Protein AF-A0A0H3J200-F1 (afdb_monomer)

Foldseek 3Di:
DDDDDDDPPPPPPPPDDDPPPPPPPPPDDPVNVVVVVVVVVVVVVCVVCVQVVAKDKAKWAFADWDWDADPNDTWIKTWTAGPVRDIAIEIEDADVVLVRDCSVVVRVPDDHRFIKIWMWTGDDDPVDPDHTYTSDIDGDD

Solvent-accessible surface area (backbone atoms only — not comparable to full-atom values): 8630 Å² total; per-residue (Å²): 143,80,91,79,86,83,80,80,81,73,80,75,83,81,85,73,88,82,84,73,74,76,73,74,81,76,78,73,52,72,65,61,55,50,52,52,52,51,51,51,52,52,53,55,47,49,64,68,53,50,39,71,74,41,66,53,75,44,64,32,30,27,68,47,75,49,78,46,77,55,94,93,39,76,39,35,38,41,33,28,34,36,89,89,68,49,79,49,61,34,29,36,48,66,33,81,92,75,75,35,80,55,35,67,58,54,62,69,70,60,54,71,81,38,47,28,40,38,33,28,28,41,55,74,45,93,94,49,98,45,48,24,35,49,73,46,77,44,80,58,131

Nearest PDB structures (foldseek):
  4ycw-assembly2_F  TM=7.587E-01  e=7.526E-03  Homo sapiens
  5mdn-assembly1_A  TM=8.558E-01  e=8.764E-01  Pyrobaculum calidifontis
  8h5y-assembly1_B  TM=4.372E-01  e=2.949E-01  Escherichia coli K-12
  7r7j-assembly2_B  TM=4.690E-01  e=3.709E-01  Escherichia coli K-12
  7r7j-assembly1_A  TM=4.671E-01  e=9.828E-01  Escherichia coli K-12

Secondary structure (DSSP, 8-state):
-----------------------------HHHHHHHHHHHHHHHHHHHHHHHH-EEEEEEEEEEEEEEEETTEEEEEEEEEETTS-EEEEEE--BTTTTB--HHHHHHH--TT-EEEEEEES--BTTTTBPPEEEEEEE--

Mean predicted aligned error: 11.48 Å

Radius of gyration: 32.93 Å; Cα contacts (8 Å, |Δi|>4): 193; chains: 1; bounding box: 45×65×113 Å

Structure (mmCIF, N/CA/C/O backbone):
data_AF-A0A0H3J200-F1
#
_entry.id   AF-A0A0H3J200-F1
#
loop_
_atom_site.group_PDB
_atom_site.id
_atom_site.type_symbol
_atom_site.label_atom_id
_atom_site.label_alt_id
_atom_site.label_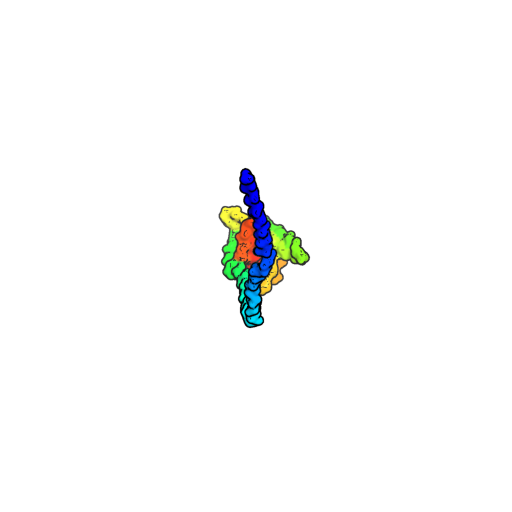comp_id
_atom_site.label_asym_id
_atom_site.label_entity_id
_atom_site.label_seq_id
_atom_site.pdbx_PDB_ins_code
_atom_site.Cartn_x
_atom_site.Cartn_y
_atom_site.Cartn_z
_atom_site.occupancy
_atom_site.B_iso_or_equiv
_atom_site.auth_seq_id
_atom_site.auth_comp_id
_atom_site.auth_asym_id
_atom_site.auth_atom_id
_atom_site.pdbx_PDB_model_num
ATOM 1 N N . MET A 1 1 ? 5.043 51.011 -91.690 1.00 47.69 1 MET A N 1
ATOM 2 C CA . MET A 1 1 ? 5.359 51.523 -90.340 1.00 47.69 1 MET A CA 1
ATOM 3 C C . MET A 1 1 ? 4.339 50.982 -89.343 1.00 47.69 1 MET A C 1
ATOM 5 O O . MET A 1 1 ? 3.335 51.632 -89.122 1.00 47.69 1 MET A O 1
ATOM 9 N N . ILE A 1 2 ? 4.565 49.788 -88.779 1.00 40.78 2 ILE A N 1
ATOM 10 C CA . ILE A 1 2 ? 3.843 49.274 -87.598 1.00 40.78 2 ILE A CA 1
ATOM 11 C C . ILE A 1 2 ? 4.847 48.442 -86.788 1.00 40.78 2 ILE A C 1
ATOM 13 O O . ILE A 1 2 ? 5.387 47.454 -87.278 1.00 40.78 2 ILE A O 1
ATOM 17 N N . LYS A 1 3 ? 5.137 48.893 -85.562 1.00 44.44 3 LYS A N 1
ATOM 18 C CA . LYS A 1 3 ? 5.892 48.153 -84.543 1.00 44.44 3 LYS A CA 1
ATOM 19 C C . LYS A 1 3 ? 5.060 46.948 -84.109 1.00 44.44 3 LYS A C 1
ATOM 21 O O . LYS A 1 3 ? 3.923 47.144 -83.697 1.00 44.44 3 LYS A O 1
ATOM 26 N N . ASN A 1 4 ? 5.638 45.748 -84.067 1.00 38.62 4 ASN A N 1
ATOM 27 C CA . ASN A 1 4 ? 5.154 44.762 -83.107 1.00 38.62 4 ASN A CA 1
ATOM 28 C C . ASN A 1 4 ? 6.291 43.931 -82.513 1.00 38.62 4 ASN A C 1
ATOM 30 O O . ASN A 1 4 ? 7.120 43.343 -83.203 1.00 38.62 4 ASN A O 1
ATOM 34 N N . LYS A 1 5 ? 6.359 43.999 -81.189 1.00 47.19 5 LYS A N 1
ATOM 35 C CA . LYS A 1 5 ? 7.494 43.650 -80.345 1.00 47.19 5 LYS A CA 1
ATOM 36 C C . LYS A 1 5 ? 7.198 42.276 -79.750 1.00 47.19 5 LYS A C 1
ATOM 38 O O . LYS A 1 5 ? 6.566 42.178 -78.705 1.00 47.19 5 LYS A O 1
ATOM 43 N N . PHE A 1 6 ? 7.614 41.213 -80.434 1.00 46.66 6 PHE A N 1
ATOM 44 C CA . PHE A 1 6 ? 7.510 39.851 -79.906 1.00 46.66 6 PHE A CA 1
ATOM 45 C C . PHE A 1 6 ? 8.581 39.630 -78.831 1.00 46.66 6 PHE A C 1
ATOM 47 O O . PHE A 1 6 ? 9.723 39.273 -79.118 1.00 46.66 6 PHE A O 1
ATOM 54 N N . TYR A 1 7 ? 8.214 39.838 -77.568 1.00 46.50 7 TYR A N 1
ATOM 55 C CA . TYR A 1 7 ? 8.992 39.331 -76.443 1.00 46.50 7 TYR A CA 1
ATOM 56 C C . TYR A 1 7 ? 8.795 37.817 -76.347 1.00 46.50 7 TYR A C 1
ATOM 58 O O . TYR A 1 7 ? 7.783 37.324 -75.855 1.00 46.50 7 TYR A O 1
ATOM 66 N N . ARG A 1 8 ? 9.786 37.062 -76.826 1.00 42.56 8 ARG A N 1
ATOM 67 C CA . ARG A 1 8 ? 9.896 35.620 -76.596 1.00 42.56 8 ARG A CA 1
ATOM 68 C C . ARG A 1 8 ? 10.291 35.407 -75.131 1.00 42.56 8 ARG A C 1
ATOM 70 O O . ARG A 1 8 ? 11.461 35.526 -74.774 1.00 42.56 8 ARG A O 1
ATOM 77 N N . TYR A 1 9 ? 9.314 35.117 -74.276 1.00 42.44 9 TYR A N 1
ATOM 78 C CA . TYR A 1 9 ? 9.562 34.670 -72.906 1.00 42.44 9 TYR A CA 1
ATOM 79 C C . TYR A 1 9 ? 10.266 33.307 -72.961 1.00 42.44 9 TYR A C 1
ATOM 81 O O . TYR A 1 9 ? 9.652 32.267 -73.194 1.00 42.44 9 TYR A O 1
ATOM 89 N N . ARG A 1 10 ? 11.590 33.306 -72.796 1.00 46.44 10 ARG A N 1
ATOM 90 C CA . ARG A 1 10 ? 12.373 32.083 -72.615 1.00 46.44 10 ARG A CA 1
ATOM 91 C C . ARG A 1 10 ? 12.147 31.639 -71.173 1.00 46.44 10 ARG A C 1
ATOM 93 O O . ARG A 1 10 ? 12.787 32.162 -70.265 1.00 46.44 10 ARG A O 1
ATOM 100 N N . PHE A 1 11 ? 11.203 30.721 -70.960 1.00 47.12 11 PHE A N 1
ATOM 101 C CA . PHE A 1 11 ? 11.042 30.027 -69.683 1.00 47.12 11 PHE A CA 1
ATOM 102 C C . PHE A 1 11 ? 12.367 29.337 -69.348 1.00 47.12 11 PHE A C 1
ATOM 104 O O . PHE A 1 11 ? 12.707 28.280 -69.878 1.00 47.12 11 PHE A O 1
ATOM 111 N N . ASN A 1 12 ? 13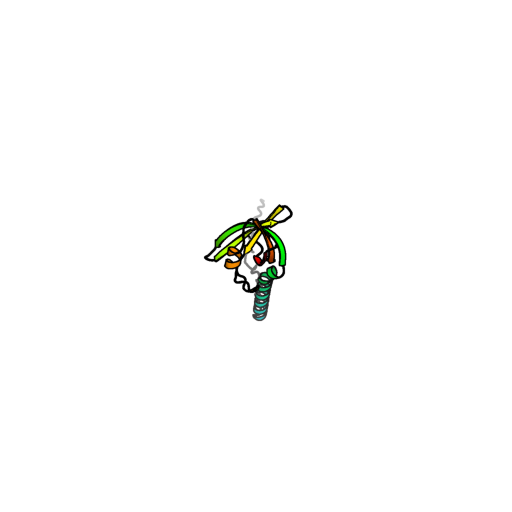.162 29.993 -68.506 1.00 42.97 12 ASN A N 1
ATOM 112 C CA . ASN A 1 12 ? 14.375 29.425 -67.958 1.00 42.97 12 ASN A CA 1
ATOM 113 C C . ASN A 1 12 ? 13.926 28.371 -66.952 1.00 42.97 12 ASN A C 1
ATOM 115 O O . ASN A 1 12 ? 13.482 28.690 -65.850 1.00 42.97 12 ASN A O 1
ATOM 119 N N . ASN A 1 13 ? 14.002 27.113 -67.368 1.00 45.31 13 ASN A N 1
ATOM 120 C CA . ASN A 1 13 ? 13.674 25.953 -66.562 1.00 45.31 13 ASN A CA 1
ATOM 121 C C . ASN A 1 13 ? 14.747 25.788 -65.462 1.00 45.31 13 ASN A C 1
ATOM 123 O O . ASN A 1 13 ? 15.637 24.948 -65.552 1.00 45.31 13 ASN A O 1
ATOM 127 N N . ARG A 1 14 ? 14.710 26.655 -64.439 1.00 47.25 14 ARG A N 1
ATOM 128 C CA . ARG A 1 14 ? 15.578 26.633 -63.245 1.00 47.25 14 ARG A CA 1
ATOM 129 C C . ARG A 1 14 ? 14.945 25.851 -62.089 1.00 47.25 14 ARG A C 1
ATOM 131 O O . ARG A 1 14 ? 15.184 26.152 -60.925 1.00 47.25 14 ARG A O 1
ATOM 138 N N . TYR A 1 15 ? 14.177 24.811 -62.392 1.00 49.66 15 TYR A N 1
ATOM 139 C CA . TYR A 1 15 ? 13.687 23.872 -61.384 1.00 49.66 15 TYR A CA 1
ATOM 140 C C . TYR A 1 15 ? 14.330 22.500 -61.586 1.00 49.66 15 TYR A C 1
ATOM 142 O O . TYR A 1 15 ? 13.657 21.493 -61.771 1.00 49.66 15 TYR A O 1
ATOM 150 N N . ARG A 1 16 ? 15.667 22.445 -61.549 1.00 49.50 16 ARG A N 1
ATOM 151 C CA . ARG A 1 16 ? 16.397 21.192 -61.325 1.00 49.50 16 ARG A CA 1
ATOM 152 C C . ARG A 1 16 ? 17.270 21.309 -60.082 1.00 49.50 16 ARG A C 1
ATOM 154 O O . ARG A 1 16 ? 18.380 21.818 -60.123 1.00 49.50 16 ARG A O 1
ATOM 161 N N . LEU A 1 17 ? 16.695 20.795 -58.995 1.00 56.00 17 LEU A N 1
ATOM 162 C CA . LEU A 1 17 ? 17.314 19.805 -58.112 1.00 56.00 17 LEU A CA 1
ATOM 163 C C . LEU A 1 17 ? 18.701 20.150 -57.555 1.00 56.00 17 LEU A C 1
ATOM 165 O O . LEU A 1 17 ? 19.707 19.775 -58.141 1.00 56.00 17 LEU A O 1
ATOM 169 N N . ALA A 1 18 ? 18.735 20.706 -56.342 1.00 54.03 18 ALA A N 1
ATOM 170 C CA . ALA A 1 18 ? 19.717 20.320 -55.321 1.00 54.03 18 ALA A CA 1
ATOM 171 C C . ALA A 1 18 ? 19.363 20.919 -53.949 1.00 54.03 18 ALA A C 1
ATOM 173 O O . ALA A 1 18 ? 20.168 21.599 -53.326 1.00 54.03 18 ALA A O 1
ATOM 174 N N . ARG A 1 19 ? 18.165 20.638 -53.423 1.00 49.44 19 ARG A N 1
ATOM 175 C CA . ARG A 1 19 ? 17.967 20.668 -51.965 1.00 49.44 19 ARG A CA 1
ATOM 176 C C . ARG A 1 19 ? 17.961 19.236 -51.443 1.00 49.44 19 ARG A C 1
ATOM 178 O O . ARG A 1 19 ? 17.013 18.774 -50.827 1.00 49.44 19 ARG A O 1
ATOM 185 N N . ARG A 1 20 ? 19.046 18.508 -51.731 1.00 51.97 20 ARG A N 1
ATOM 186 C CA . ARG A 1 20 ? 19.392 17.321 -50.951 1.00 51.97 20 ARG A CA 1
ATOM 187 C C . ARG A 1 20 ? 19.902 17.888 -49.633 1.00 51.97 20 ARG A C 1
ATOM 189 O O . ARG A 1 20 ? 21.079 18.227 -49.527 1.00 51.97 20 ARG A O 1
ATOM 196 N N . SER A 1 21 ? 18.997 18.127 -48.683 1.00 52.62 21 SER A N 1
ATOM 197 C CA . SER A 1 21 ? 19.401 18.353 -47.302 1.00 52.62 21 SER A CA 1
ATOM 198 C C . SER A 1 21 ? 20.323 17.187 -46.970 1.00 52.62 21 SER A C 1
ATOM 200 O O . SER A 1 21 ? 19.921 16.024 -47.004 1.00 52.62 21 SER A O 1
ATOM 202 N N . LYS A 1 22 ? 21.614 17.479 -46.791 1.00 52.47 22 LYS A N 1
ATOM 203 C CA . LYS A 1 22 ? 22.536 16.523 -46.198 1.00 52.47 22 LYS A CA 1
ATOM 204 C C . LYS A 1 22 ? 21.986 16.320 -44.796 1.00 52.47 22 LYS A C 1
ATOM 206 O O . LYS A 1 22 ? 22.292 17.114 -43.917 1.00 52.47 22 LYS A O 1
ATOM 211 N N . ILE A 1 23 ? 21.103 15.339 -44.617 1.00 60.09 23 ILE A N 1
ATOM 212 C CA . ILE A 1 23 ? 20.780 14.821 -43.296 1.00 60.09 23 ILE A CA 1
ATOM 213 C C . ILE A 1 23 ? 22.151 14.419 -42.760 1.00 60.09 23 ILE A C 1
ATOM 215 O O . ILE A 1 23 ? 22.792 13.558 -43.375 1.00 60.09 23 ILE A O 1
ATOM 219 N N . PRO A 1 24 ? 22.698 15.122 -41.754 1.00 53.22 24 PRO A N 1
ATOM 220 C CA . PRO A 1 24 ? 24.004 14.764 -41.247 1.00 53.22 24 PRO A CA 1
ATOM 221 C C . PRO A 1 24 ? 23.876 13.320 -40.777 1.00 53.22 24 PRO A C 1
ATOM 223 O O . PRO A 1 24 ? 23.032 13.015 -39.936 1.00 53.22 24 PRO A O 1
ATOM 226 N N . ASN A 1 25 ? 24.661 12.419 -41.371 1.00 55.47 25 ASN A N 1
ATOM 227 C CA . ASN A 1 25 ? 24.766 11.044 -40.907 1.00 55.47 25 ASN A CA 1
ATOM 228 C C . ASN A 1 25 ? 25.360 11.113 -39.501 1.00 55.47 25 ASN A C 1
ATOM 230 O O . ASN A 1 25 ? 26.580 11.142 -39.331 1.00 55.47 25 ASN A O 1
ATOM 234 N N . PHE A 1 26 ? 24.489 11.226 -38.501 1.00 58.00 26 PHE A N 1
ATOM 235 C CA . PHE A 1 26 ? 24.847 11.290 -37.099 1.00 58.00 26 PHE A CA 1
ATOM 236 C C . PHE A 1 26 ? 25.359 9.901 -36.719 1.00 58.00 26 PHE A C 1
ATOM 238 O O . PHE A 1 26 ? 24.611 9.021 -36.304 1.00 58.00 26 PHE A O 1
ATOM 245 N N . ARG A 1 27 ? 26.652 9.665 -36.968 1.00 67.06 27 ARG A N 1
ATOM 246 C CA . ARG A 1 27 ? 27.368 8.463 -36.541 1.00 67.06 27 ARG A CA 1
ATOM 247 C C . ARG A 1 27 ? 27.474 8.513 -35.020 1.00 67.06 27 ARG A C 1
ATOM 249 O O . ARG A 1 27 ? 28.458 8.998 -34.466 1.00 67.06 27 ARG A O 1
ATOM 256 N N . ILE A 1 28 ? 26.431 8.046 -34.341 1.00 65.12 28 ILE A N 1
ATOM 257 C CA . ILE A 1 28 ? 26.461 7.833 -32.896 1.00 65.12 28 ILE A CA 1
ATOM 258 C C . ILE A 1 28 ? 27.499 6.743 -32.638 1.00 65.12 28 ILE A C 1
ATOM 260 O O . ILE A 1 28 ? 27.424 5.657 -33.216 1.00 65.12 28 ILE A O 1
ATOM 264 N N . SER A 1 29 ? 28.498 7.026 -31.802 1.00 81.00 29 SER A N 1
ATOM 265 C CA . SER A 1 29 ? 29.450 5.993 -31.407 1.00 81.00 29 SER A CA 1
ATOM 266 C C . SER A 1 29 ? 28.720 4.926 -30.590 1.00 81.00 29 SER A C 1
ATOM 268 O O . SER A 1 29 ? 27.881 5.247 -29.746 1.00 81.00 29 SER A O 1
ATOM 270 N N . LYS A 1 30 ? 29.057 3.649 -30.802 1.00 80.69 30 LYS A N 1
ATOM 271 C CA . LYS A 1 30 ? 28.478 2.530 -30.034 1.00 80.69 30 LYS A CA 1
ATOM 272 C C . LYS A 1 30 ? 28.586 2.763 -28.515 1.00 80.69 30 LYS A C 1
ATOM 274 O O . LYS A 1 30 ? 27.672 2.431 -27.777 1.00 80.69 30 LYS A O 1
ATOM 279 N N . PHE A 1 31 ? 29.646 3.442 -28.071 1.00 87.19 31 PHE A N 1
ATOM 280 C CA . PHE A 1 31 ? 29.857 3.854 -26.681 1.00 87.19 31 PHE A CA 1
ATOM 281 C C . PHE A 1 31 ? 28.788 4.825 -26.146 1.00 87.19 31 PHE A C 1
ATOM 283 O O . PHE A 1 31 ? 28.293 4.640 -25.038 1.00 87.19 31 PHE A O 1
ATOM 290 N N . LYS A 1 32 ? 28.369 5.822 -26.939 1.00 88.38 32 LYS A N 1
ATOM 291 C CA . LYS A 1 32 ? 27.291 6.750 -26.550 1.00 88.38 32 LYS A CA 1
ATOM 292 C C . LYS A 1 32 ? 25.944 6.036 -26.417 1.00 88.38 32 LYS A C 1
ATOM 294 O O . LYS A 1 32 ? 25.172 6.381 -25.530 1.00 88.38 32 LYS A O 1
ATOM 299 N N . LEU A 1 33 ? 25.682 5.024 -27.251 1.00 88.19 33 LEU A N 1
ATOM 300 C CA . LEU A 1 33 ? 24.481 4.187 -27.133 1.00 88.19 33 LEU A CA 1
ATOM 301 C C . LEU A 1 33 ? 24.506 3.326 -25.863 1.00 88.19 33 LEU A C 1
ATOM 303 O O . LEU A 1 33 ? 23.484 3.211 -25.196 1.00 88.19 33 LEU A O 1
ATOM 307 N N . ILE A 1 34 ? 25.669 2.773 -25.499 1.00 91.94 34 ILE A N 1
ATOM 308 C CA . ILE A 1 34 ? 25.836 1.995 -24.261 1.00 91.94 34 ILE A CA 1
ATOM 309 C C . ILE A 1 34 ? 25.596 2.877 -23.031 1.00 91.94 34 ILE A C 1
ATOM 311 O O . ILE A 1 34 ? 24.812 2.502 -22.164 1.00 91.94 34 ILE A O 1
ATOM 315 N N . ILE A 1 35 ? 26.205 4.067 -22.976 1.00 94.25 35 ILE A N 1
ATOM 316 C CA . ILE A 1 35 ? 25.989 5.012 -21.868 1.00 94.25 35 ILE A CA 1
ATOM 317 C C . ILE A 1 35 ? 24.514 5.402 -21.771 1.00 94.25 35 ILE A C 1
ATOM 319 O O . ILE A 1 35 ? 23.949 5.357 -20.683 1.00 94.25 35 ILE A O 1
ATOM 323 N N . LEU A 1 36 ? 23.872 5.731 -22.896 1.00 94.19 36 LEU A N 1
ATOM 324 C CA . LEU A 1 36 ? 22.448 6.063 -22.914 1.00 94.19 36 LEU A CA 1
ATOM 325 C C . LEU A 1 36 ? 21.596 4.907 -22.369 1.00 94.19 36 LEU A C 1
ATOM 327 O O . LEU A 1 36 ? 20.705 5.140 -21.556 1.00 94.19 36 LEU A O 1
ATOM 331 N N . GLY A 1 37 ? 21.903 3.668 -22.760 1.00 94.50 37 GLY A N 1
ATOM 332 C CA . GLY A 1 37 ? 21.242 2.474 -22.235 1.00 94.50 37 GLY A CA 1
ATOM 333 C C . GLY A 1 37 ? 21.394 2.337 -20.718 1.00 94.50 37 GLY A C 1
ATOM 334 O O . GLY A 1 37 ? 20.403 2.140 -20.020 1.00 94.50 37 GLY A O 1
ATOM 335 N N . ILE A 1 38 ? 22.608 2.518 -20.192 1.00 96.00 38 ILE A N 1
ATOM 336 C CA . ILE A 1 38 ? 22.874 2.477 -18.745 1.00 96.00 38 ILE A CA 1
ATOM 337 C C . ILE A 1 38 ? 22.101 3.583 -18.017 1.00 96.00 38 ILE A C 1
ATOM 339 O O . ILE A 1 38 ? 21.461 3.313 -17.003 1.00 96.00 38 ILE A O 1
ATOM 343 N N . CYS A 1 39 ? 22.095 4.811 -18.542 1.00 95.75 39 CYS A N 1
ATOM 344 C CA . CYS A 1 39 ? 21.337 5.918 -17.960 1.00 95.75 39 CYS A CA 1
ATOM 345 C C . CYS A 1 39 ? 19.833 5.622 -17.911 1.00 95.75 39 CYS A C 1
ATOM 347 O O . CYS A 1 39 ? 19.199 5.898 -16.896 1.00 95.75 39 CYS A O 1
ATOM 349 N N . ILE A 1 40 ? 19.267 5.022 -18.964 1.00 95.69 40 ILE A N 1
ATOM 350 C CA . ILE A 1 40 ? 17.855 4.616 -18.989 1.00 95.69 40 ILE A CA 1
ATOM 351 C C . ILE A 1 40 ? 17.586 3.550 -17.925 1.00 95.69 40 ILE A C 1
ATOM 353 O O . ILE A 1 40 ? 16.609 3.662 -17.192 1.00 95.69 40 ILE A O 1
ATOM 357 N N . ILE A 1 41 ? 18.460 2.550 -17.789 1.00 95.62 41 ILE A N 1
ATOM 358 C CA . ILE A 1 41 ? 18.318 1.510 -16.762 1.00 95.62 41 ILE A CA 1
ATOM 359 C C . ILE A 1 41 ? 18.352 2.131 -15.362 1.00 95.62 41 ILE A C 1
ATOM 361 O O . ILE A 1 41 ? 17.486 1.831 -14.543 1.00 95.62 41 ILE A O 1
ATOM 365 N N . ILE A 1 42 ? 19.307 3.023 -15.085 1.00 95.44 42 ILE A N 1
ATOM 366 C CA . ILE A 1 42 ? 19.395 3.720 -13.795 1.00 95.44 42 ILE A CA 1
ATOM 367 C C . ILE A 1 42 ? 18.126 4.544 -13.548 1.00 95.44 42 ILE A C 1
ATOM 369 O O . ILE A 1 42 ? 17.556 4.462 -12.464 1.00 95.44 42 ILE A O 1
ATOM 373 N N . MET A 1 43 ? 17.645 5.275 -14.557 1.00 94.69 43 MET A N 1
ATOM 374 C CA . MET A 1 43 ? 16.432 6.090 -14.462 1.00 94.69 43 MET A CA 1
ATOM 375 C C . MET A 1 43 ? 15.172 5.246 -14.207 1.00 94.69 43 MET A C 1
ATOM 377 O O . MET A 1 43 ? 14.313 5.626 -13.419 1.00 94.69 43 MET A O 1
ATOM 381 N N . LEU A 1 44 ? 15.050 4.079 -14.844 1.00 93.00 44 LEU A N 1
ATOM 382 C CA . LEU A 1 44 ? 13.926 3.167 -14.615 1.00 93.00 44 LEU A CA 1
ATOM 383 C C . LEU A 1 44 ? 13.957 2.580 -13.204 1.00 93.00 44 LEU A C 1
ATOM 385 O O . LEU A 1 44 ? 12.918 2.498 -12.549 1.00 93.00 44 LEU A O 1
ATOM 389 N N . ASN A 1 45 ? 15.147 2.217 -12.718 1.00 90.44 45 ASN A N 1
ATOM 390 C CA . ASN A 1 45 ? 15.312 1.757 -11.346 1.00 90.44 45 ASN A CA 1
ATOM 391 C C . ASN A 1 45 ? 14.929 2.865 -10.363 1.00 90.44 45 ASN A C 1
ATOM 393 O O . ASN A 1 45 ? 14.084 2.632 -9.505 1.00 90.44 45 ASN A O 1
ATOM 397 N N . THR A 1 46 ? 15.459 4.084 -10.502 1.00 89.25 46 THR A N 1
ATOM 398 C CA . THR A 1 46 ? 15.114 5.172 -9.574 1.00 89.25 46 THR A CA 1
ATOM 399 C C . THR A 1 46 ? 13.611 5.415 -9.515 1.00 89.25 46 THR A C 1
ATOM 401 O O . THR A 1 46 ? 13.083 5.516 -8.415 1.00 89.25 46 THR A O 1
ATOM 404 N N . ILE A 1 47 ? 12.896 5.399 -10.645 1.00 87.69 47 ILE A N 1
ATOM 405 C CA . ILE A 1 47 ? 11.427 5.518 -10.669 1.00 87.69 47 ILE A CA 1
ATOM 406 C C . ILE A 1 47 ? 10.740 4.372 -9.906 1.00 87.69 47 ILE A C 1
ATOM 408 O O . ILE A 1 47 ? 9.774 4.619 -9.185 1.00 87.69 47 ILE A O 1
ATOM 412 N N . LEU A 1 48 ? 11.221 3.132 -10.039 1.00 84.94 48 LEU A N 1
ATOM 413 C CA . LEU A 1 48 ? 10.656 1.967 -9.349 1.00 84.94 48 LEU A CA 1
ATOM 414 C C . LEU A 1 48 ? 10.879 2.027 -7.828 1.00 84.94 48 LEU A C 1
ATOM 416 O O . LEU A 1 48 ? 9.971 1.714 -7.060 1.00 84.94 48 LEU A O 1
ATOM 420 N N . PHE A 1 49 ? 12.070 2.445 -7.393 1.00 87.94 49 PHE A N 1
ATOM 421 C CA . PHE A 1 49 ? 12.439 2.534 -5.976 1.00 87.94 49 PHE A CA 1
ATOM 422 C C . PHE A 1 49 ? 11.889 3.795 -5.294 1.00 87.94 49 PHE A C 1
ATOM 424 O O . PHE A 1 49 ? 11.660 3.786 -4.086 1.00 87.94 49 PHE A O 1
ATOM 431 N N . PHE A 1 50 ? 11.635 4.871 -6.043 1.00 89.75 50 PHE A N 1
ATOM 432 C CA . PHE A 1 50 ? 11.233 6.173 -5.503 1.00 89.75 50 PHE A CA 1
ATOM 433 C C . PHE A 1 50 ? 10.027 6.123 -4.541 1.00 89.75 50 PHE A C 1
ATOM 435 O O . PHE A 1 50 ? 10.133 6.690 -3.453 1.00 89.75 50 PHE A O 1
ATOM 442 N N . PRO A 1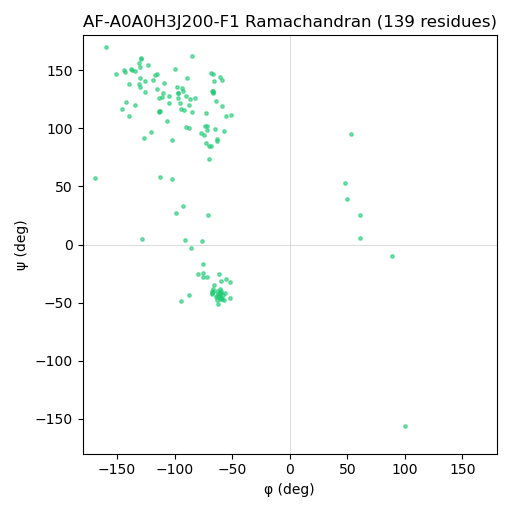 51 ? 8.917 5.409 -4.830 1.00 88.50 51 PRO A N 1
ATOM 443 C CA . PRO A 1 51 ? 7.765 5.356 -3.926 1.00 88.50 51 PRO A CA 1
ATOM 444 C C . PRO A 1 51 ? 8.078 4.750 -2.551 1.00 88.50 51 PRO A C 1
ATOM 446 O O . PRO A 1 51 ? 7.399 5.065 -1.580 1.00 88.50 51 PRO A O 1
ATOM 449 N N . HIS A 1 52 ? 9.098 3.895 -2.445 1.00 87.50 52 HIS A N 1
ATOM 450 C CA . HIS A 1 52 ? 9.459 3.210 -1.200 1.00 87.50 52 HIS A CA 1
ATOM 451 C C . HIS A 1 52 ? 10.170 4.115 -0.182 1.00 87.50 52 HIS A C 1
ATOM 453 O O . HIS A 1 52 ? 10.231 3.782 1.008 1.00 87.50 52 HIS A O 1
ATOM 459 N N . PHE A 1 53 ? 10.680 5.267 -0.631 1.00 87.69 53 PHE A N 1
ATOM 460 C CA . PHE A 1 53 ? 11.248 6.293 0.245 1.00 87.69 53 PHE A CA 1
ATOM 461 C C . PHE A 1 53 ? 10.168 7.091 0.981 1.00 87.69 53 PHE A C 1
ATOM 463 O O . PHE A 1 53 ? 10.402 7.559 2.094 1.00 87.69 53 PHE A O 1
ATOM 470 N N . PHE A 1 54 ? 8.974 7.208 0.401 1.00 90.50 54 PHE A N 1
ATOM 471 C CA . PHE A 1 54 ? 7.869 7.952 0.995 1.00 90.50 54 PHE A CA 1
ATOM 472 C C . PHE A 1 54 ? 7.052 7.018 1.864 1.00 90.50 54 PHE A C 1
ATOM 474 O O . PHE A 1 54 ? 6.271 6.210 1.368 1.00 90.50 54 PHE A O 1
ATOM 481 N N . ARG A 1 55 ? 7.281 7.110 3.173 1.00 92.12 55 ARG A N 1
ATOM 482 C CA . ARG A 1 55 ? 6.602 6.299 4.181 1.00 92.12 55 ARG A CA 1
ATOM 483 C C . ARG A 1 55 ? 5.825 7.194 5.117 1.00 92.12 55 ARG A C 1
ATOM 485 O O . ARG A 1 55 ? 6.284 8.270 5.491 1.00 92.12 55 ARG A O 1
ATOM 492 N N . SER A 1 56 ? 4.654 6.735 5.516 1.00 93.69 56 SER A N 1
ATOM 493 C CA . SER A 1 56 ? 3.809 7.446 6.462 1.00 93.69 56 SER A CA 1
ATOM 494 C C . SER A 1 56 ? 3.090 6.463 7.370 1.00 93.69 56 SER A C 1
ATOM 496 O O . SER A 1 56 ? 2.830 5.315 6.997 1.00 93.69 56 SER A O 1
ATOM 498 N N . THR A 1 57 ? 2.818 6.920 8.585 1.00 95.19 57 THR A N 1
ATOM 499 C CA . THR A 1 57 ? 2.107 6.159 9.606 1.00 95.19 57 THR A CA 1
ATOM 500 C C . THR A 1 57 ? 0.791 6.862 9.895 1.00 95.19 57 THR A C 1
ATOM 502 O O . THR A 1 57 ? 0.768 8.080 10.056 1.00 95.19 57 THR A O 1
ATOM 505 N N . TYR A 1 58 ? -0.292 6.095 9.956 1.00 94.56 58 TYR A N 1
ATOM 506 C CA . TYR A 1 58 ? -1.647 6.594 10.147 1.00 94.56 58 TYR A CA 1
ATOM 507 C C . TYR A 1 58 ? -2.340 5.819 11.260 1.00 94.56 58 TYR A C 1
ATOM 509 O O . TYR A 1 58 ? -2.238 4.596 11.302 1.00 94.56 58 TYR A O 1
ATOM 517 N N . ILE A 1 59 ? -3.077 6.516 12.121 1.00 95.69 59 ILE A N 1
ATOM 518 C CA . ILE A 1 59 ? -4.035 5.897 13.040 1.00 95.69 59 ILE A CA 1
ATOM 519 C C . ILE A 1 59 ? -5.393 5.957 12.356 1.00 95.69 59 ILE A C 1
ATOM 521 O O . ILE A 1 59 ? -5.878 7.040 12.028 1.00 95.69 59 ILE A O 1
ATOM 525 N N . VAL A 1 60 ? -5.967 4.792 12.064 1.00 96.19 60 VAL A N 1
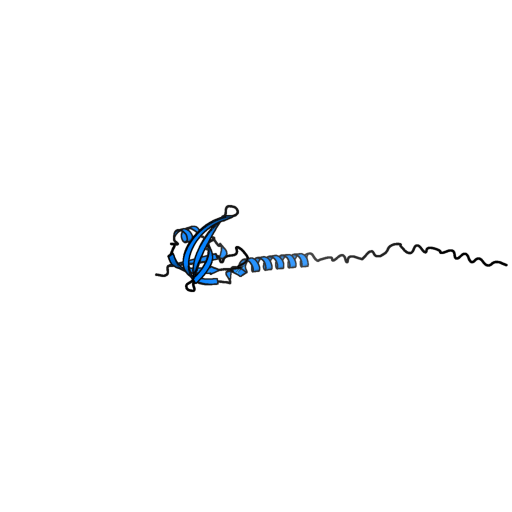ATOM 526 C CA . VAL A 1 60 ? -7.202 4.708 11.284 1.00 96.19 60 VAL A CA 1
ATOM 527 C C . VAL A 1 60 ? -8.120 3.601 11.773 1.00 96.19 60 VAL A C 1
ATOM 529 O O . VAL A 1 60 ? -7.672 2.537 12.202 1.00 96.19 60 VAL A O 1
ATOM 532 N N . THR A 1 61 ? -9.419 3.827 11.629 1.00 97.12 61 THR A N 1
ATOM 533 C CA . THR A 1 61 ? -10.461 2.831 11.875 1.00 97.12 61 THR A CA 1
ATOM 534 C C . THR A 1 61 ? -10.802 2.116 10.576 1.00 97.12 61 THR A C 1
ATOM 536 O O . THR A 1 61 ? -11.016 2.755 9.545 1.00 97.12 61 THR A O 1
ATOM 539 N N . ILE A 1 62 ? -10.868 0.783 10.596 1.00 97.25 62 ILE A N 1
ATOM 540 C CA . ILE A 1 62 ? -11.251 0.009 9.407 1.00 97.25 62 ILE A CA 1
ATOM 541 C C . ILE A 1 62 ? -12.747 0.171 9.160 1.00 97.25 62 ILE A C 1
ATOM 543 O O . ILE A 1 62 ? -13.559 -0.330 9.933 1.00 97.25 62 ILE A O 1
ATOM 547 N N . ALA A 1 63 ? -13.105 0.820 8.058 1.00 97.19 63 ALA A N 1
ATOM 548 C CA . ALA A 1 63 ? -14.491 1.005 7.650 1.00 97.19 63 ALA A CA 1
ATOM 549 C C . ALA A 1 63 ? -14.986 -0.176 6.805 1.00 97.19 63 ALA A C 1
ATOM 551 O O . ALA A 1 63 ? -16.094 -0.666 7.003 1.00 97.19 63 ALA A O 1
ATOM 552 N N . ASN A 1 64 ? -14.168 -0.656 5.863 1.00 97.50 64 ASN A N 1
ATOM 553 C CA . ASN A 1 64 ? -14.530 -1.779 4.999 1.00 97.50 64 ASN A CA 1
ATOM 554 C C . ASN A 1 64 ? -13.291 -2.440 4.373 1.00 97.50 64 ASN A C 1
ATOM 556 O O . ASN A 1 64 ? -12.178 -1.914 4.438 1.00 97.50 64 ASN A O 1
ATOM 560 N N . LYS A 1 65 ? -13.480 -3.598 3.741 1.00 96.50 65 LYS A N 1
ATOM 561 C CA . LYS A 1 65 ? -12.440 -4.371 3.064 1.00 96.50 65 LYS A CA 1
ATOM 562 C C . LYS A 1 65 ? -12.980 -4.942 1.751 1.00 96.50 65 LYS A C 1
ATOM 564 O O . LYS A 1 65 ? -14.102 -5.436 1.715 1.00 96.50 65 LYS A O 1
ATOM 569 N N . GLN A 1 66 ? -12.182 -4.897 0.688 1.00 96.19 66 GLN A N 1
ATOM 570 C CA . GLN A 1 66 ? -12.538 -5.445 -0.624 1.00 96.19 66 GLN A CA 1
ATOM 571 C C . GLN A 1 66 ? -11.350 -6.184 -1.244 1.00 96.19 66 GLN A C 1
ATOM 573 O O . GLN A 1 66 ? -10.194 -5.832 -1.015 1.00 96.19 66 GLN A O 1
ATOM 578 N N . ILE A 1 67 ? -11.640 -7.188 -2.068 1.00 95.56 67 ILE A N 1
ATOM 579 C CA . ILE A 1 67 ? -10.656 -7.876 -2.904 1.00 95.56 67 ILE A CA 1
ATOM 580 C C . ILE A 1 67 ? -10.954 -7.520 -4.361 1.00 95.56 67 ILE A C 1
ATOM 582 O O . ILE A 1 67 ? -12.083 -7.687 -4.819 1.00 95.56 67 ILE A O 1
ATOM 586 N N . LYS A 1 68 ? -9.947 -7.029 -5.083 1.00 93.50 68 LYS A N 1
ATOM 587 C CA . LYS A 1 68 ? -9.989 -6.779 -6.527 1.00 93.50 68 LYS A CA 1
ATOM 588 C C . LYS A 1 68 ? -9.024 -7.741 -7.21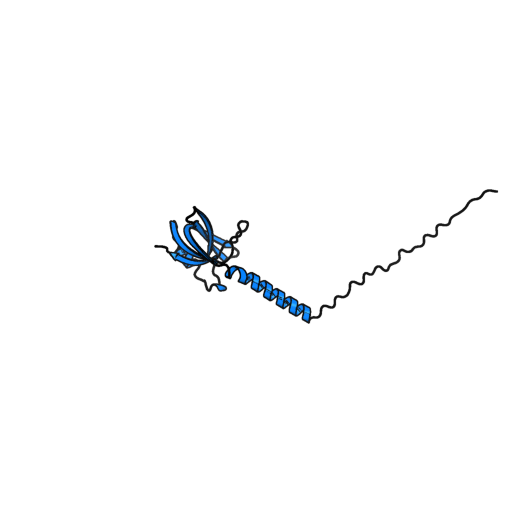1 1.00 93.50 68 LYS A C 1
ATOM 590 O O . LYS A 1 68 ? -7.851 -7.778 -6.851 1.00 93.50 68 LYS A O 1
ATOM 595 N N . THR A 1 69 ? -9.495 -8.499 -8.193 1.00 93.50 69 THR A N 1
ATOM 596 C CA . THR A 1 69 ? -8.633 -9.364 -9.012 1.00 93.50 69 THR A CA 1
ATOM 597 C C . THR A 1 69 ? -8.279 -8.638 -10.305 1.00 93.50 69 THR A C 1
ATOM 599 O O . THR A 1 69 ? -9.172 -8.158 -11.000 1.00 93.50 69 THR A O 1
ATOM 602 N N . VAL A 1 70 ? -6.986 -8.530 -10.611 1.00 88.50 70 VAL A N 1
ATOM 603 C CA . VAL A 1 70 ? -6.457 -7.931 -11.847 1.00 88.50 70 VAL A CA 1
ATOM 604 C C . VAL A 1 70 ? -5.376 -8.863 -12.378 1.00 88.50 70 VAL A C 1
ATOM 606 O O . VAL A 1 70 ? -4.406 -9.104 -11.664 1.00 88.50 70 VAL A O 1
ATOM 609 N N . ASP A 1 71 ? -5.539 -9.386 -13.594 1.00 88.69 71 ASP A N 1
ATOM 610 C CA . ASP A 1 71 ? -4.574 -10.286 -14.251 1.00 88.69 71 ASP A CA 1
ATOM 611 C C . ASP A 1 71 ? -4.101 -11.430 -13.328 1.00 88.69 71 ASP A C 1
ATOM 613 O O . ASP A 1 71 ? -2.910 -11.577 -13.050 1.00 88.69 71 ASP A O 1
ATOM 617 N N . ASP A 1 72 ? -5.060 -12.167 -12.755 1.00 88.38 72 ASP A N 1
ATOM 618 C CA . ASP A 1 72 ? -4.863 -13.256 -11.779 1.00 88.38 72 ASP A CA 1
ATOM 619 C C . ASP A 1 72 ? -4.173 -12.868 -10.458 1.00 88.38 72 ASP A C 1
ATOM 621 O O . ASP A 1 72 ? -3.934 -13.709 -9.589 1.00 88.38 72 ASP A O 1
ATOM 625 N N . LYS A 1 73 ? -3.906 -11.577 -10.237 1.00 87.56 73 LYS A N 1
ATOM 626 C CA . LYS A 1 73 ? -3.373 -11.059 -8.973 1.00 87.56 73 LYS A CA 1
ATOM 627 C C . LYS A 1 73 ? -4.494 -10.522 -8.101 1.00 87.56 73 LYS A C 1
ATOM 629 O O . LYS A 1 73 ? -5.292 -9.683 -8.520 1.00 87.56 73 LYS A O 1
ATOM 634 N N . LYS A 1 74 ? -4.506 -10.954 -6.841 1.00 91.75 74 LYS A N 1
ATOM 635 C CA . L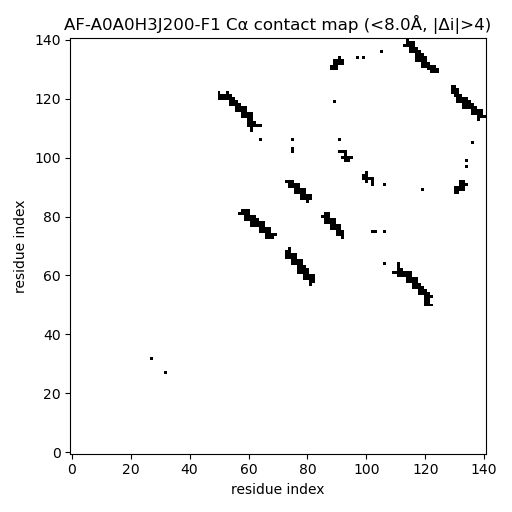YS A 1 74 ? -5.400 -10.418 -5.812 1.00 91.75 74 LYS A CA 1
ATOM 636 C C . LYS A 1 74 ? -4.819 -9.133 -5.234 1.00 91.75 74 LYS A C 1
ATOM 638 O O . LYS A 1 74 ? -3.687 -9.098 -4.753 1.00 91.75 74 LYS A O 1
ATOM 643 N N . ILE A 1 75 ? -5.618 -8.079 -5.264 1.00 94.00 75 ILE A N 1
ATOM 644 C CA . ILE A 1 75 ? -5.329 -6.783 -4.667 1.00 94.00 75 ILE A CA 1
ATOM 645 C C . ILE A 1 75 ? -6.312 -6.580 -3.523 1.00 94.00 75 ILE A C 1
ATOM 647 O O . ILE A 1 75 ? -7.517 -6.455 -3.733 1.00 94.00 75 ILE A O 1
ATOM 651 N N . TYR A 1 76 ? -5.788 -6.526 -2.305 1.00 95.94 76 TYR A N 1
ATOM 652 C CA . TYR A 1 76 ? -6.584 -6.267 -1.116 1.00 95.94 76 TYR A CA 1
ATOM 653 C C . TYR A 1 76 ? -6.692 -4.756 -0.896 1.00 95.94 76 TYR A C 1
ATOM 655 O O . TYR A 1 76 ? -5.678 -4.077 -0.734 1.00 95.94 76 TYR A O 1
ATOM 663 N N . LEU A 1 77 ? -7.911 -4.225 -0.903 1.00 95.94 77 LEU A N 1
ATOM 664 C CA . LEU A 1 77 ? -8.212 -2.824 -0.628 1.00 95.94 77 LEU A CA 1
ATOM 665 C C . LEU A 1 77 ? -8.806 -2.697 0.773 1.00 95.94 77 LEU A C 1
ATOM 667 O O . LEU A 1 77 ? -9.768 -3.383 1.123 1.00 95.94 77 LEU A O 1
ATOM 671 N N . ILE A 1 78 ? -8.225 -1.810 1.572 1.00 96.81 78 ILE A N 1
ATOM 672 C CA . ILE A 1 78 ? -8.651 -1.524 2.939 1.00 96.81 78 ILE A CA 1
ATOM 673 C C . ILE A 1 78 ? -9.190 -0.099 2.973 1.00 96.81 78 ILE A C 1
ATOM 675 O O . ILE A 1 78 ? -8.442 0.856 2.758 1.00 96.81 78 ILE A O 1
ATOM 679 N N . TYR A 1 79 ? -10.487 0.034 3.232 1.00 96.25 79 TYR A N 1
ATOM 680 C CA . TYR A 1 79 ? -11.164 1.315 3.389 1.00 96.25 79 TYR A CA 1
ATOM 681 C C . TYR A 1 79 ? -11.120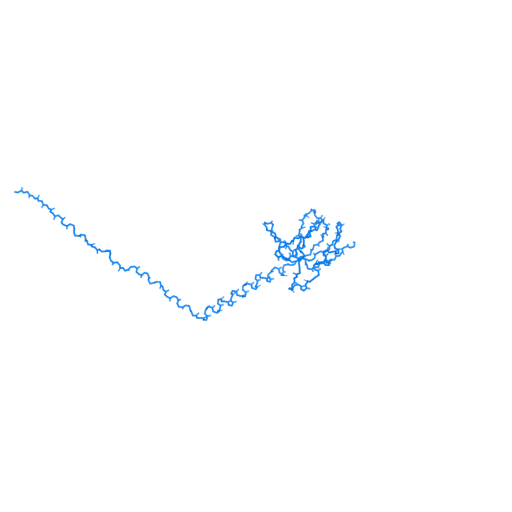 1.710 4.853 1.00 96.25 79 TYR A C 1
ATOM 683 O O . TYR A 1 79 ? -11.497 0.933 5.733 1.00 96.25 79 TYR A O 1
ATOM 691 N N . THR A 1 80 ? -10.659 2.922 5.111 1.00 96.31 80 THR A N 1
ATOM 692 C CA . THR A 1 80 ? -10.370 3.394 6.456 1.00 96.31 80 THR A CA 1
ATOM 693 C C . THR A 1 80 ? -10.920 4.789 6.679 1.00 96.31 80 THR A C 1
ATOM 695 O O . THR A 1 80 ? -10.940 5.602 5.753 1.00 96.31 80 THR A O 1
ATOM 698 N N . GLN A 1 81 ? -11.289 5.072 7.918 1.00 96.50 81 GLN A N 1
ATOM 699 C CA . GLN A 1 81 ? -11.660 6.396 8.385 1.00 96.50 81 GLN A CA 1
ATOM 700 C C . GLN A 1 81 ? -10.572 6.922 9.322 1.00 96.50 81 GLN A C 1
ATOM 702 O O . GLN A 1 81 ? -10.121 6.209 10.219 1.00 96.50 81 GLN A O 1
ATOM 707 N N . MET A 1 82 ? -10.122 8.146 9.076 1.00 92.44 82 MET A N 1
ATOM 708 C CA . MET A 1 82 ? -9.176 8.857 9.930 1.00 92.44 82 MET A CA 1
ATOM 709 C C . MET A 1 82 ? -9.921 9.558 11.074 1.00 92.44 82 MET A C 1
ATOM 711 O O . MET A 1 82 ? -11.129 9.780 10.994 1.00 92.44 82 MET A O 1
ATOM 715 N N . GLU A 1 83 ? -9.204 9.935 12.133 1.00 88.88 83 GLU A N 1
ATOM 716 C CA . GLU A 1 83 ? -9.795 10.617 13.299 1.00 88.88 83 GLU A CA 1
ATOM 717 C C . GLU A 1 83 ? -10.473 11.948 12.947 1.00 88.88 83 GLU A C 1
ATOM 719 O O . GLU A 1 83 ? -11.475 12.314 13.551 1.00 88.88 83 GLU A O 1
ATOM 724 N N . ASN A 1 84 ? -9.972 12.650 11.928 1.00 89.81 84 ASN A N 1
ATOM 725 C CA . ASN A 1 84 ? -10.559 13.895 11.428 1.00 89.81 84 ASN A CA 1
ATOM 726 C C . ASN A 1 84 ? -11.823 13.682 10.568 1.00 89.81 84 ASN A C 1
ATOM 728 O O . ASN A 1 84 ? -12.358 14.644 10.025 1.00 89.81 84 ASN A O 1
ATOM 732 N N . GLY A 1 85 ? -12.285 12.438 10.417 1.00 89.06 85 GLY A N 1
ATOM 733 C CA . GLY A 1 85 ? -13.460 12.076 9.629 1.00 89.06 85 GLY A CA 1
ATOM 734 C C . GLY A 1 85 ? -13.178 11.778 8.155 1.00 89.06 85 GLY A C 1
ATOM 735 O O . GLY A 1 85 ? -14.056 11.237 7.480 1.00 89.06 85 GLY A O 1
ATOM 736 N N . ASP A 1 86 ? -11.968 12.050 7.657 1.00 91.75 86 ASP A N 1
ATOM 737 C CA . ASP A 1 86 ? -11.614 11.790 6.263 1.00 91.75 86 ASP A CA 1
ATOM 738 C C . ASP A 1 86 ? -11.542 10.292 5.963 1.00 91.75 86 ASP A C 1
ATOM 740 O O . ASP A 1 86 ? -11.113 9.471 6.780 1.00 91.75 86 ASP A O 1
ATOM 744 N N . THR A 1 87 ? -11.884 9.932 4.728 1.00 92.25 87 THR A N 1
ATOM 745 C CA . THR A 1 87 ? -11.746 8.558 4.249 1.00 92.25 87 THR A CA 1
ATOM 746 C C . THR A 1 87 ? -10.464 8.383 3.447 1.00 92.25 87 THR A C 1
ATOM 748 O O . THR A 1 87 ? -10.104 9.172 2.568 1.00 92.25 87 THR A O 1
ATOM 751 N N . ARG A 1 88 ? -9.762 7.288 3.728 1.00 92.56 88 ARG A N 1
ATOM 752 C CA . ARG A 1 88 ? -8.581 6.862 2.981 1.00 92.56 88 ARG A CA 1
ATOM 753 C C . ARG A 1 88 ? -8.719 5.394 2.603 1.00 92.56 88 ARG A C 1
ATOM 755 O O . ARG A 1 88 ? -9.424 4.623 3.240 1.00 92.56 88 ARG A O 1
ATOM 762 N N . VAL A 1 89 ? -8.073 5.035 1.505 1.00 94.25 89 VAL A N 1
ATOM 763 C CA . VAL A 1 89 ? -8.036 3.674 0.975 1.00 94.25 89 VAL A CA 1
ATOM 764 C C . VAL A 1 89 ? -6.581 3.303 0.815 1.00 94.25 89 VAL A C 1
ATOM 766 O O . VAL A 1 89 ? -5.813 4.081 0.239 1.00 94.25 89 VAL A O 1
ATOM 769 N N . PHE A 1 90 ? -6.237 2.129 1.321 1.00 95.56 90 PHE A N 1
ATOM 770 C CA . PHE A 1 90 ? -4.911 1.553 1.227 1.00 95.56 90 PHE A CA 1
ATOM 771 C C . PHE A 1 90 ? -4.961 0.260 0.4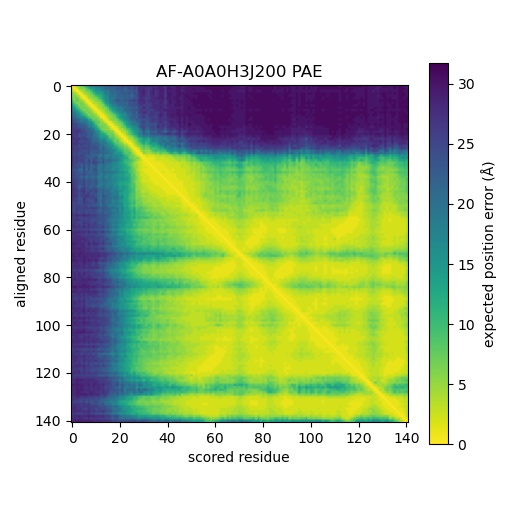31 1.00 95.56 90 PHE A C 1
ATOM 773 O O . PHE A 1 90 ? -5.915 -0.514 0.518 1.00 95.56 90 PHE A O 1
ATOM 780 N N . LYS A 1 91 ? -3.895 0.013 -0.319 1.00 95.50 91 LYS A N 1
ATOM 781 C CA . LYS A 1 91 ? -3.636 -1.275 -0.941 1.00 95.50 91 LYS A CA 1
ATOM 782 C C . LYS A 1 91 ? -2.836 -2.141 0.026 1.00 95.50 91 LYS A C 1
ATOM 784 O O . LYS A 1 91 ? -1.965 -1.647 0.727 1.00 95.50 91 LYS A O 1
ATOM 789 N N . ASN A 1 92 ? -3.095 -3.436 0.050 1.00 96.00 92 ASN A N 1
ATOM 790 C CA . ASN A 1 92 ? -2.307 -4.409 0.787 1.00 96.00 92 ASN A CA 1
ATOM 791 C C . ASN A 1 92 ? -1.888 -5.514 -0.182 1.00 96.00 92 ASN A C 1
ATOM 793 O O . ASN A 1 92 ? -2.614 -6.469 -0.416 1.00 96.00 92 ASN A O 1
ATOM 797 N N . THR A 1 93 ? -0.722 -5.354 -0.795 1.00 94.56 93 THR A N 1
ATOM 798 C CA . THR A 1 93 ? -0.131 -6.341 -1.705 1.00 94.56 93 THR A CA 1
ATOM 799 C C . THR A 1 93 ? 1.247 -6.748 -1.218 1.00 94.56 93 THR A C 1
ATOM 801 O O . THR A 1 93 ? 1.933 -5.969 -0.548 1.00 94.56 93 THR A O 1
ATOM 804 N N . ASN A 1 94 ? 1.668 -7.955 -1.593 1.00 93.00 94 ASN A N 1
ATOM 805 C CA . ASN A 1 94 ? 3.032 -8.407 -1.351 1.00 93.00 94 ASN A CA 1
ATOM 806 C C . ASN A 1 94 ? 4.032 -7.464 -2.029 1.00 93.00 94 ASN A C 1
ATOM 808 O O . ASN A 1 94 ? 3.793 -6.952 -3.124 1.00 93.00 94 ASN A O 1
ATOM 812 N N . SER A 1 95 ? 5.143 -7.220 -1.348 1.00 91.19 95 SER A N 1
ATOM 813 C CA . SER A 1 95 ? 6.203 -6.333 -1.799 1.00 91.19 95 SER A CA 1
ATOM 814 C C . SER A 1 95 ? 7.539 -6.967 -1.459 1.00 91.19 95 SER A C 1
ATOM 816 O O . SER A 1 95 ? 7.913 -7.053 -0.290 1.00 91.19 95 SER A O 1
ATOM 818 N N . LEU A 1 96 ? 8.260 -7.393 -2.498 1.00 89.12 96 LEU A N 1
ATOM 819 C CA . LEU A 1 96 ? 9.593 -7.978 -2.361 1.00 89.12 96 LEU A CA 1
ATOM 820 C C . LEU A 1 96 ? 10.567 -6.986 -1.712 1.00 89.12 96 LEU A C 1
ATOM 822 O O . LEU A 1 96 ? 11.343 -7.364 -0.845 1.00 89.12 96 LEU A O 1
ATOM 826 N N . LEU A 1 97 ? 10.475 -5.707 -2.083 1.00 88.25 97 LEU A N 1
ATOM 827 C CA . LEU A 1 97 ? 11.374 -4.666 -1.587 1.00 88.25 97 LEU A CA 1
ATOM 828 C C . LEU A 1 97 ? 11.127 -4.299 -0.117 1.00 88.25 97 LEU A C 1
ATOM 830 O O . LEU A 1 97 ? 12.046 -3.886 0.580 1.00 88.25 97 LEU A O 1
ATOM 834 N N . GLU A 1 98 ? 9.896 -4.468 0.367 1.00 88.50 98 GLU A N 1
ATOM 835 C CA . GLU A 1 98 ? 9.571 -4.291 1.788 1.00 88.50 98 GLU A CA 1
ATOM 836 C C . GLU A 1 98 ? 9.698 -5.592 2.592 1.00 88.50 98 GLU A C 1
ATOM 838 O O . GLU A 1 98 ? 9.353 -5.599 3.771 1.00 88.50 98 GLU A O 1
ATOM 843 N N . PHE A 1 99 ? 10.147 -6.690 1.967 1.00 89.81 99 PHE A N 1
ATOM 844 C CA . PHE A 1 99 ? 10.159 -8.035 2.554 1.00 89.81 99 PHE A CA 1
ATOM 845 C C . PHE A 1 99 ? 8.806 -8.435 3.164 1.00 89.81 99 PHE A C 1
ATOM 847 O O . PHE A 1 99 ? 8.731 -9.057 4.222 1.00 89.81 99 PHE A O 1
ATOM 854 N N . LYS A 1 100 ? 7.718 -8.059 2.485 1.00 93.12 100 LYS A N 1
ATOM 855 C CA . LYS A 1 100 ? 6.346 -8.252 2.949 1.00 93.12 100 LYS A CA 1
ATOM 856 C C . LYS A 1 100 ? 5.618 -9.264 2.068 1.00 93.12 100 LYS A C 1
ATOM 858 O O . LYS A 1 100 ? 5.334 -8.972 0.903 1.00 93.12 100 LYS A O 1
ATOM 863 N N . PHE A 1 101 ? 5.251 -10.408 2.643 1.00 92.50 101 PHE A N 1
ATOM 864 C CA . PHE A 1 101 ? 4.587 -11.519 1.938 1.00 92.50 101 PHE A CA 1
ATOM 865 C C . PHE A 1 101 ? 3.300 -12.014 2.619 1.00 92.50 101 PHE A C 1
ATOM 867 O O . PHE A 1 101 ? 2.674 -12.958 2.154 1.00 92.50 101 PHE A O 1
ATOM 874 N N . ASP A 1 102 ? 2.887 -11.338 3.687 1.00 93.94 102 ASP A N 1
ATOM 875 C CA . ASP A 1 102 ? 1.781 -11.666 4.594 1.00 93.94 102 ASP A CA 1
ATOM 876 C C . ASP A 1 102 ? 0.491 -10.884 4.268 1.00 93.94 102 ASP A C 1
ATOM 878 O O . ASP A 1 102 ? -0.309 -10.567 5.149 1.00 93.94 102 ASP A O 1
ATOM 882 N N . SER A 1 103 ? 0.290 -10.476 3.006 1.00 93.19 103 SER A N 1
ATOM 883 C CA . SER A 1 103 ? -0.871 -9.640 2.656 1.00 93.19 103 SER A CA 1
ATOM 884 C C . SER A 1 103 ? -2.210 -10.317 2.956 1.00 93.19 103 SER A C 1
ATOM 886 O O . SER A 1 103 ? -3.114 -9.649 3.459 1.00 93.19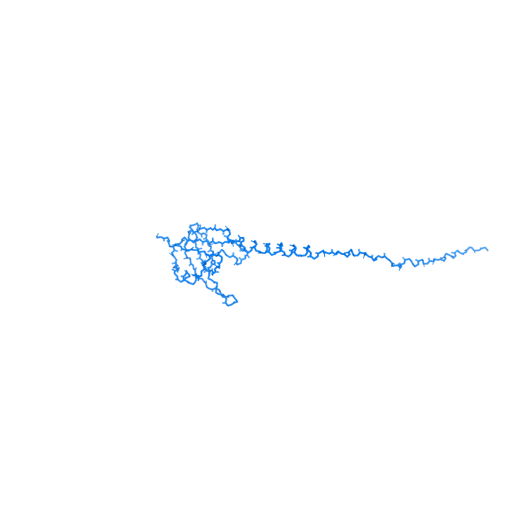 103 SER A O 1
ATOM 888 N N . GLU A 1 104 ? -2.331 -11.623 2.722 1.00 93.81 104 GLU A N 1
ATOM 889 C CA . GLU A 1 104 ? -3.561 -12.367 3.012 1.00 93.81 104 GLU A CA 1
ATOM 890 C C . GLU A 1 104 ? -3.826 -12.454 4.522 1.00 93.81 104 GLU A C 1
ATOM 892 O O . GLU A 1 104 ? -4.944 -12.182 4.961 1.00 93.81 104 GLU A O 1
ATOM 897 N N . ASP A 1 105 ? -2.788 -12.713 5.321 1.00 94.88 105 ASP A N 1
ATOM 898 C CA . ASP A 1 105 ? -2.884 -12.803 6.783 1.00 94.88 105 ASP A CA 1
ATOM 899 C C . ASP A 1 105 ? -3.284 -11.464 7.404 1.00 94.88 105 ASP A C 1
ATOM 901 O O . ASP A 1 105 ? -4.206 -11.393 8.222 1.00 94.88 105 ASP A O 1
ATOM 905 N N . ILE A 1 106 ? -2.652 -10.372 6.958 1.00 94.88 106 ILE A N 1
ATOM 906 C CA . ILE A 1 106 ? -3.031 -9.015 7.362 1.00 94.88 106 ILE A CA 1
ATOM 907 C C . ILE A 1 106 ? -4.499 -8.762 7.013 1.00 94.88 106 ILE A C 1
ATOM 909 O O . ILE A 1 106 ? -5.267 -8.289 7.851 1.00 94.88 106 ILE A O 1
ATOM 913 N N . TYR A 1 107 ? -4.919 -9.092 5.789 1.00 96.12 107 TYR A N 1
ATOM 914 C CA . TYR A 1 107 ? -6.300 -8.885 5.364 1.00 96.12 107 TYR A CA 1
ATOM 915 C C . TYR A 1 107 ? -7.295 -9.691 6.212 1.00 96.12 107 TYR A C 1
ATOM 917 O O . TYR A 1 107 ? -8.339 -9.158 6.609 1.00 96.12 107 TYR A O 1
ATOM 925 N N . GLY A 1 108 ? -6.977 -10.951 6.515 1.00 94.94 108 GLY A N 1
ATOM 926 C CA . GLY A 1 108 ? -7.797 -11.840 7.337 1.00 94.94 108 GLY A CA 1
ATOM 927 C C . GLY A 1 108 ? -7.893 -11.394 8.799 1.00 94.94 108 GLY A C 1
ATOM 928 O O . GLY A 1 108 ? -8.973 -11.457 9.390 1.00 94.94 108 GLY A O 1
ATOM 929 N N . GLY A 1 109 ? -6.797 -10.880 9.363 1.00 94.69 109 GLY A N 1
ATOM 930 C CA . GLY A 1 109 ? -6.716 -10.439 10.758 1.00 94.69 109 GLY A CA 1
ATOM 931 C C . GLY A 1 109 ? -7.413 -9.107 11.055 1.00 94.69 109 GLY A C 1
ATOM 932 O O . GLY A 1 109 ? -7.834 -8.869 12.189 1.00 94.69 109 GLY A O 1
ATOM 933 N N . LEU A 1 110 ? -7.578 -8.239 10.053 1.00 96.00 110 LEU A N 1
ATOM 934 C CA . LEU A 1 110 ? -8.245 -6.946 10.220 1.00 96.00 110 LEU A CA 1
ATOM 935 C C . LEU A 1 110 ? -9.737 -7.102 10.542 1.00 96.00 110 LEU A C 1
ATOM 937 O O . LEU A 1 110 ? -10.477 -7.787 9.827 1.00 96.00 110 LEU A O 1
ATOM 941 N N . ARG A 1 111 ? -10.211 -6.390 11.567 1.00 96.75 111 ARG A N 1
ATOM 942 C CA . ARG A 1 111 ? -11.630 -6.319 11.939 1.00 96.75 111 ARG A CA 1
ATOM 943 C C . ARG A 1 111 ? -12.202 -4.943 11.609 1.00 96.75 111 ARG A C 1
ATOM 945 O O . ARG A 1 111 ? -11.540 -3.933 11.820 1.00 96.75 111 ARG A O 1
ATOM 952 N N . ILE A 1 112 ? -13.427 -4.924 11.088 1.00 96.88 112 ILE A N 1
ATOM 953 C CA . ILE A 1 112 ? -14.181 -3.690 10.821 1.00 96.88 112 ILE A CA 1
ATOM 954 C C . ILE A 1 112 ? -14.508 -3.012 12.162 1.00 96.88 112 ILE A C 1
ATOM 956 O O . ILE A 1 112 ? -14.694 -3.698 13.168 1.00 96.88 112 ILE A O 1
ATOM 960 N N . ASN A 1 113 ? -14.549 -1.679 12.175 1.00 95.88 113 ASN A N 1
ATOM 961 C CA . ASN A 1 113 ? -14.775 -0.827 13.348 1.00 95.88 113 ASN A CA 1
ATOM 962 C C . ASN A 1 113 ? -13.715 -0.975 14.452 1.00 95.88 113 ASN A C 1
ATOM 964 O O . ASN A 1 113 ? -13.988 -0.728 15.625 1.00 95.88 113 ASN A O 1
ATOM 968 N N . ARG A 1 114 ? -12.497 -1.393 14.092 1.00 96.06 114 ARG A N 1
ATOM 969 C CA . ARG A 1 114 ? -11.334 -1.398 14.988 1.00 96.06 114 ARG A CA 1
ATOM 970 C C . ARG A 1 114 ? -10.270 -0.435 14.483 1.00 96.06 114 ARG A C 1
ATOM 972 O O . ARG A 1 114 ? -10.105 -0.275 13.271 1.00 96.06 114 ARG A O 1
ATOM 979 N N . THR A 1 115 ? -9.563 0.175 15.428 1.00 96.44 115 THR A N 1
ATOM 980 C CA . THR A 1 115 ? -8.514 1.159 15.168 1.00 96.44 115 THR A CA 1
ATOM 981 C C . THR A 1 115 ? -7.151 0.487 15.107 1.00 96.44 115 THR A C 1
ATOM 983 O O . THR A 1 115 ? -6.801 -0.350 15.943 1.00 96.44 115 THR A O 1
ATOM 986 N N . TYR A 1 116 ? -6.372 0.858 14.100 1.00 96.75 116 TYR A N 1
ATOM 987 C CA . TYR A 1 116 ? -5.038 0.334 13.873 1.00 96.75 116 TYR A CA 1
ATOM 988 C C . TYR A 1 116 ? -4.076 1.455 13.502 1.00 96.75 116 TYR A C 1
ATOM 990 O O . TYR A 1 116 ? -4.438 2.425 12.839 1.00 96.75 116 TYR A O 1
ATOM 998 N N . GLU A 1 117 ? -2.819 1.260 13.872 1.00 96.81 117 GLU A N 1
ATOM 999 C CA . GLU A 1 117 ? -1.692 1.994 13.325 1.00 96.81 117 GLU A CA 1
ATOM 1000 C C . GLU A 1 117 ? -1.251 1.290 12.034 1.00 96.81 117 GLU A C 1
ATOM 1002 O O . GLU A 1 117 ? -0.787 0.144 12.055 1.00 96.81 117 GLU A O 1
ATOM 1007 N N . ILE A 1 118 ? -1.410 1.968 10.901 1.00 96.00 118 ILE A N 1
ATOM 1008 C CA . ILE A 1 118 ? -1.001 1.499 9.579 1.00 96.00 118 ILE A CA 1
ATOM 1009 C C . ILE A 1 118 ? 0.255 2.251 9.160 1.00 96.00 118 ILE A C 1
ATOM 1011 O O . ILE A 1 118 ? 0.239 3.470 9.014 1.00 96.00 118 ILE A O 1
ATOM 1015 N N . LYS A 1 119 ? 1.330 1.511 8.883 1.00 96.00 119 LYS A N 1
ATOM 1016 C CA . LYS A 1 119 ? 2.501 2.029 8.174 1.00 96.00 119 LYS A CA 1
ATOM 1017 C C . LYS A 1 119 ? 2.362 1.690 6.698 1.00 96.00 119 LYS A C 1
ATOM 1019 O O . LYS A 1 119 ? 2.282 0.509 6.357 1.00 96.00 119 LYS A O 1
ATOM 1024 N N . ALA A 1 120 ? 2.368 2.695 5.835 1.00 96.00 120 ALA A N 1
ATOM 1025 C CA . ALA A 1 120 ? 2.236 2.536 4.391 1.00 96.00 120 ALA A CA 1
ATOM 1026 C C . ALA A 1 120 ? 3.346 3.283 3.638 1.00 96.00 120 ALA A C 1
ATOM 1028 O O . ALA A 1 120 ? 4.000 4.167 4.196 1.00 96.00 120 ALA A O 1
ATOM 1029 N N . TYR A 1 121 ? 3.573 2.899 2.381 1.00 95.00 121 TYR A N 1
ATOM 1030 C CA . TYR A 1 121 ? 4.490 3.590 1.477 1.00 95.00 121 TYR A CA 1
ATOM 1031 C C . TYR A 1 121 ? 3.846 3.921 0.131 1.00 95.00 121 TYR A C 1
ATOM 1033 O O . TYR A 1 121 ? 2.885 3.274 -0.303 1.00 95.00 121 TYR A O 1
ATOM 1041 N N . GLY A 1 122 ? 4.438 4.890 -0.560 1.00 91.88 122 GLY A N 1
ATOM 1042 C CA . GLY A 1 122 ? 4.016 5.356 -1.872 1.00 91.88 122 GLY A CA 1
ATOM 1043 C C . GLY A 1 122 ? 3.195 6.636 -1.799 1.00 91.88 122 GLY A C 1
ATOM 1044 O O . GLY A 1 122 ? 3.313 7.419 -0.864 1.00 91.88 122 GLY A O 1
ATOM 1045 N N . PHE A 1 123 ? 2.379 6.864 -2.826 1.00 88.00 123 PHE A N 1
ATOM 1046 C CA . PHE A 1 123 ? 1.606 8.092 -2.967 1.00 88.00 123 PHE A CA 1
ATOM 1047 C C . PHE A 1 123 ? 0.149 7.779 -3.256 1.00 88.00 123 PHE A C 1
ATOM 1049 O O . PHE A 1 123 ? -0.157 6.874 -4.036 1.00 88.00 123 PHE A O 1
ATOM 1056 N N . ARG A 1 124 ? -0.739 8.596 -2.690 1.00 83.62 124 ARG A N 1
ATOM 1057 C CA . ARG A 1 124 ? -2.134 8.672 -3.109 1.00 83.62 124 ARG A CA 1
ATOM 1058 C C . ARG A 1 124 ? -2.265 9.758 -4.168 1.00 83.62 124 ARG A C 1
ATOM 1060 O O . ARG A 1 124 ? -2.059 10.931 -3.875 1.00 83.62 124 ARG A O 1
ATOM 1067 N N . ILE A 1 125 ? -2.628 9.370 -5.386 1.00 81.19 125 ILE A N 1
ATOM 1068 C CA . ILE A 1 125 ? -2.933 10.315 -6.468 1.00 81.19 125 ILE A CA 1
ATOM 1069 C C . ILE A 1 125 ? -4.454 10.294 -6.665 1.00 81.19 125 ILE A C 1
ATOM 1071 O O . ILE A 1 125 ? -4.949 9.311 -7.213 1.00 81.19 125 ILE A O 1
ATOM 1075 N N . PRO A 1 126 ? -5.203 11.336 -6.241 1.00 74.44 126 PRO A N 1
ATOM 1076 C CA . PRO A 1 126 ? -6.671 11.309 -6.167 1.00 74.44 126 PRO A CA 1
ATOM 1077 C C . PRO A 1 126 ? -7.397 10.947 -7.470 1.00 74.44 126 PRO A C 1
ATOM 1079 O O . PRO A 1 126 ? -8.474 10.368 -7.423 1.00 74.44 126 PRO A O 1
ATOM 1082 N N . LEU A 1 127 ? -6.805 11.263 -8.624 1.00 73.50 127 LEU A N 1
ATOM 1083 C CA . LEU A 1 127 ? -7.386 11.010 -9.949 1.00 73.50 127 LEU A CA 1
ATOM 1084 C C . LEU A 1 127 ? -7.093 9.605 -10.497 1.00 73.50 127 LEU A C 1
ATOM 1086 O O . LEU A 1 127 ? -7.538 9.266 -11.589 1.00 73.50 127 LEU A O 1
ATOM 1090 N N . THR A 1 128 ? -6.316 8.789 -9.784 1.00 74.62 128 THR A N 1
ATOM 1091 C CA . THR A 1 128 ? -5.916 7.452 -10.241 1.00 74.62 128 THR A CA 1
ATOM 1092 C C . THR A 1 128 ? -6.160 6.420 -9.146 1.00 74.62 128 THR A C 1
ATOM 1094 O O . THR A 1 128 ? -6.102 6.741 -7.963 1.00 74.62 128 THR A O 1
ATOM 1097 N N . GLU A 1 129 ? -6.325 5.148 -9.506 1.00 72.25 129 GLU A N 1
ATOM 1098 C CA . GLU A 1 129 ? -6.419 4.033 -8.544 1.00 72.25 129 GLU A CA 1
ATOM 1099 C C . GLU A 1 129 ? -5.072 3.700 -7.852 1.00 72.25 129 GLU A C 1
ATOM 1101 O O . GLU A 1 129 ? -4.816 2.568 -7.432 1.00 72.25 129 GLU A O 1
ATOM 1106 N N . LYS A 1 130 ? -4.155 4.670 -7.752 1.00 83.25 130 LYS A N 1
ATOM 1107 C CA . LYS A 1 130 ? -2.875 4.513 -7.061 1.00 83.25 130 LYS A CA 1
ATOM 1108 C C . LYS A 1 130 ? -3.056 4.854 -5.589 1.00 83.25 130 LYS A C 1
ATOM 1110 O O . LYS A 1 130 ? -3.082 6.021 -5.197 1.00 83.25 130 LYS A O 1
ATOM 1115 N N . TYR A 1 131 ? -3.180 3.799 -4.796 1.00 92.06 131 TYR A N 1
ATOM 1116 C CA . TYR A 1 131 ? -3.209 3.851 -3.341 1.00 92.06 131 TYR A CA 1
ATOM 1117 C C . TYR A 1 131 ? -1.843 3.487 -2.759 1.00 92.06 131 TYR A C 1
ATOM 1119 O O . TYR A 1 131 ? -1.100 2.684 -3.335 1.00 92.06 131 TYR A O 1
ATOM 1127 N N . GLU A 1 132 ? -1.545 4.039 -1.587 1.00 94.81 132 GLU A N 1
ATOM 1128 C CA . GLU A 1 132 ? -0.385 3.640 -0.791 1.00 94.81 132 GLU A CA 1
ATOM 1129 C C . GLU A 1 132 ? -0.489 2.160 -0.412 1.00 94.81 132 GLU A C 1
ATOM 1131 O O . GLU A 1 132 ? -1.584 1.649 -0.156 1.00 94.81 132 GLU A O 1
ATOM 1136 N N . ASN A 1 133 ? 0.650 1.469 -0.382 1.00 95.50 133 ASN A N 1
ATOM 1137 C CA . ASN A 1 133 ? 0.709 0.060 -0.023 1.00 95.50 133 ASN A CA 1
ATOM 1138 C C . ASN A 1 133 ? 1.076 -0.104 1.456 1.00 95.50 133 ASN A C 1
ATOM 1140 O O . ASN A 1 133 ? 2.056 0.472 1.929 1.00 95.50 133 ASN A O 1
ATOM 1144 N N . ILE A 1 134 ? 0.306 -0.908 2.182 1.00 96.19 134 ILE A N 1
ATOM 1145 C CA . ILE A 1 134 ? 0.548 -1.220 3.589 1.00 96.19 134 ILE A CA 1
ATOM 1146 C C . ILE A 1 134 ? 1.844 -2.025 3.713 1.00 96.19 134 ILE A C 1
ATOM 1148 O O . ILE A 1 134 ? 2.028 -3.032 3.033 1.00 96.19 134 ILE A O 1
ATOM 1152 N N . VAL A 1 135 ? 2.721 -1.595 4.620 1.00 95.38 135 VAL A N 1
ATOM 1153 C CA . VAL A 1 135 ? 3.928 -2.318 5.047 1.00 95.38 135 VAL A CA 1
ATOM 1154 C C . VAL A 1 135 ? 3.638 -3.141 6.292 1.00 95.38 135 VAL A C 1
ATOM 1156 O O . VAL A 1 135 ? 4.005 -4.306 6.377 1.00 95.38 135 VAL A O 1
ATOM 1159 N N . LYS A 1 136 ? 3.004 -2.516 7.286 1.00 94.69 136 LYS A N 1
ATOM 1160 C CA . LYS A 1 136 ? 2.790 -3.106 8.605 1.00 94.69 136 LYS A CA 1
ATOM 1161 C C . LYS A 1 136 ? 1.525 -2.540 9.225 1.00 94.69 136 LYS A C 1
ATOM 1163 O O . LYS A 1 136 ? 1.214 -1.368 9.026 1.00 94.69 136 LYS A O 1
ATOM 1168 N N . ILE A 1 137 ? 0.843 -3.367 10.007 1.00 94.81 137 ILE A N 1
ATOM 1169 C CA . ILE A 1 137 ? -0.310 -2.965 10.808 1.00 94.81 137 ILE A CA 1
ATOM 1170 C C . ILE A 1 137 ? -0.061 -3.362 12.261 1.00 94.81 137 ILE A C 1
ATOM 1172 O O . ILE A 1 137 ? 0.481 -4.436 12.529 1.00 94.81 137 ILE A O 1
ATOM 1176 N N . LYS A 1 138 ? -0.456 -2.501 13.199 1.00 95.44 138 LYS A N 1
ATOM 1177 C CA . LYS A 1 138 ? -0.511 -2.807 14.631 1.00 95.44 138 LYS A CA 1
ATOM 1178 C C . LYS A 1 138 ? -1.875 -2.411 15.183 1.00 95.44 138 LYS A C 1
ATOM 1180 O O . LYS A 1 138 ? -2.373 -1.337 14.867 1.00 95.44 138 LYS A O 1
ATOM 1185 N N . GLY A 1 139 ? -2.485 -3.272 15.994 1.00 91.25 139 GLY A N 1
ATOM 1186 C CA . GLY A 1 139 ? -3.710 -2.919 16.713 1.00 91.25 139 GLY A CA 1
ATOM 1187 C C . GLY A 1 139 ? -3.423 -1.845 17.754 1.00 91.25 139 GLY A C 1
ATOM 1188 O O . GLY A 1 139 ? -2.467 -1.983 18.519 1.00 91.25 139 GLY A O 1
ATOM 1189 N N . VAL A 1 140 ? -4.244 -0.800 17.773 1.00 88.38 140 VAL A N 1
ATOM 1190 C CA . VAL A 1 140 ? -4.280 0.150 18.887 1.00 88.38 140 VAL A CA 1
ATOM 1191 C C . VAL A 1 140 ? -5.256 -0.440 19.905 1.00 88.38 140 VAL A C 1
ATOM 1193 O O . VAL A 1 140 ? -6.353 -0.853 19.524 1.00 88.38 140 VAL A O 1
ATOM 1196 N N . LYS A 1 141 ? -4.801 -0.614 21.150 1.00 64.56 141 LYS A N 1
ATOM 1197 C CA . LYS A 1 141 ? -5.626 -1.170 22.232 1.00 64.56 141 LYS A CA 1
ATOM 1198 C C . LYS A 1 141 ? -6.770 -0.232 22.585 1.00 64.56 141 LYS A C 1
ATOM 1200 O O . LYS A 1 141 ? -6.509 0.988 22.621 1.00 64.56 141 LYS A O 1
#

pLDDT: mean 83.51, std 17.72, range [38.62, 97.5]

Sequence (141 aa):
MIKNKFYRYRFNNRYRLARRSKIPNFRISKFKLIILGICIIIMLNTILFFPHFFRSTYIVTIANKQIKTVDDKKIYLIYTQMENGDTRVFKNTNSLLEFKFDSEDIYGGLRINRTYEIKAYGFRIPLTEKYENIVKIKGVK

Organism: NCBI:txid1262449

InterPro domains:
  IPR011088 Bacteriophage phiNM3, A0EWY4 [PF07509] (59-140)